Protein AF-A0A944MN00-F1 (afdb_monomer_lite)

Structure (mmCIF, N/CA/C/O backbone):
data_AF-A0A944MN00-F1
#
_entry.id   AF-A0A944MN00-F1
#
loop_
_atom_site.group_PDB
_atom_site.id
_atom_site.type_symbol
_atom_site.label_atom_id
_atom_site.label_alt_id
_atom_site.label_comp_id
_atom_site.label_asym_id
_atom_site.label_entity_id
_atom_site.label_seq_id
_atom_site.pdbx_PDB_ins_code
_atom_site.Cartn_x
_atom_site.Cartn_y
_atom_site.Cartn_z
_atom_site.occupancy
_atom_site.B_iso_or_equiv
_atom_site.auth_seq_id
_atom_site.auth_comp_id
_atom_site.auth_asym_id
_atom_site.auth_atom_id
_atom_site.pdbx_PDB_model_num
ATOM 1 N N . MET A 1 1 ? -0.615 -10.382 -32.161 1.00 54.66 1 MET A N 1
ATOM 2 C CA . MET A 1 1 ? 0.700 -11.069 -32.209 1.00 54.66 1 MET A CA 1
ATOM 3 C C . MET A 1 1 ? 0.451 -12.576 -32.161 1.00 54.66 1 MET A C 1
ATOM 5 O O . MET A 1 1 ? -0.362 -12.982 -31.344 1.00 54.66 1 MET A O 1
ATOM 9 N N . SER A 1 2 ? 1.037 -13.404 -33.036 1.00 68.06 2 SER A N 1
ATOM 10 C CA . SER A 1 2 ? 0.726 -14.847 -33.044 1.00 68.06 2 SER A CA 1
ATOM 11 C C . SER A 1 2 ? 1.383 -15.581 -31.867 1.00 68.06 2 SER A C 1
ATOM 13 O O . SER A 1 2 ? 2.500 -15.246 -31.471 1.00 68.06 2 SER A O 1
ATOM 15 N N . LYS A 1 3 ? 0.712 -16.606 -31.328 1.00 65.56 3 LYS A N 1
ATOM 16 C CA . LYS A 1 3 ? 1.185 -17.418 -30.188 1.00 65.56 3 LYS A CA 1
ATOM 17 C C . LYS A 1 3 ? 2.602 -17.978 -30.410 1.00 65.56 3 LYS A C 1
ATOM 19 O O . LYS A 1 3 ? 3.463 -17.861 -29.546 1.00 65.56 3 LYS A O 1
ATOM 24 N N . ALA A 1 4 ? 2.886 -18.425 -31.633 1.00 67.81 4 ALA A N 1
ATOM 25 C CA . ALA A 1 4 ? 4.201 -18.917 -32.045 1.00 67.81 4 ALA A CA 1
ATOM 26 C C . ALA A 1 4 ? 5.312 -17.845 -32.049 1.00 67.81 4 ALA A C 1
ATOM 28 O O . ALA A 1 4 ? 6.485 -18.173 -31.883 1.00 67.81 4 ALA A O 1
ATOM 29 N N . LYS A 1 5 ? 4.979 -16.561 -32.253 1.00 62.91 5 LYS A N 1
ATOM 30 C CA . LYS A 1 5 ? 5.954 -15.461 -32.138 1.00 62.91 5 LYS A CA 1
ATOM 31 C C . LYS A 1 5 ? 6.280 -15.161 -30.671 1.00 62.91 5 LYS A C 1
ATOM 33 O O . LYS A 1 5 ? 7.439 -14.908 -30.362 1.00 62.91 5 LYS A O 1
ATOM 38 N N . LEU A 1 6 ? 5.287 -15.243 -29.781 1.00 62.97 6 LEU A N 1
ATOM 39 C CA . LEU A 1 6 ? 5.460 -15.028 -28.341 1.00 62.97 6 LEU A CA 1
ATOM 40 C C . LEU A 1 6 ? 6.355 -16.108 -27.706 1.00 62.97 6 LEU A C 1
ATOM 42 O O . LEU A 1 6 ? 7.310 -15.778 -27.013 1.00 62.97 6 LEU A O 1
ATOM 46 N N . GLU A 1 7 ? 6.102 -17.388 -27.994 1.00 68.50 7 GLU A N 1
ATOM 47 C CA . GLU A 1 7 ? 6.906 -18.507 -27.467 1.00 68.50 7 GLU A CA 1
ATOM 48 C C . GLU A 1 7 ? 8.367 -18.448 -27.932 1.00 68.50 7 GLU A C 1
ATOM 50 O O . GLU A 1 7 ? 9.295 -18.697 -27.161 1.00 68.50 7 GLU A O 1
ATOM 55 N N . LYS A 1 8 ? 8.594 -18.053 -29.189 1.00 67.88 8 LYS A N 1
ATOM 56 C CA . LYS A 1 8 ? 9.945 -17.841 -29.717 1.00 67.88 8 LYS A CA 1
ATOM 57 C C . LYS A 1 8 ? 10.667 -16.698 -29.001 1.00 67.88 8 LYS A C 1
ATOM 59 O O . LYS A 1 8 ? 11.844 -16.850 -28.680 1.00 67.88 8 LYS A O 1
ATOM 64 N N . LEU A 1 9 ? 9.969 -15.598 -28.718 1.00 66.75 9 LEU A N 1
ATOM 65 C CA . LEU A 1 9 ? 10.517 -14.463 -27.977 1.00 66.75 9 LEU A CA 1
ATOM 66 C C . LEU A 1 9 ? 10.922 -14.874 -26.553 1.00 66.75 9 LEU A C 1
ATOM 68 O O . LEU A 1 9 ? 12.044 -14.599 -26.140 1.00 66.75 9 LEU A O 1
ATOM 72 N N . ILE A 1 10 ? 10.052 -15.602 -25.841 1.00 68.50 10 ILE A N 1
ATOM 73 C CA . ILE A 1 10 ? 10.331 -16.126 -24.492 1.00 68.50 10 ILE A CA 1
ATOM 74 C C . ILE A 1 10 ? 11.588 -17.004 -24.517 1.00 68.50 10 ILE A C 1
ATOM 76 O O . ILE A 1 10 ? 12.519 -16.771 -23.751 1.00 68.50 10 ILE A O 1
ATOM 80 N N . ASN A 1 11 ? 11.676 -17.938 -25.466 1.00 69.44 11 ASN A N 1
ATOM 81 C CA . ASN A 1 11 ? 12.834 -18.822 -25.601 1.00 69.44 11 ASN A CA 1
ATOM 82 C C . ASN A 1 11 ? 14.144 -18.078 -25.900 1.00 69.44 11 ASN A C 1
ATOM 84 O O . ASN A 1 11 ? 15.208 -18.509 -25.460 1.00 69.44 11 ASN A O 1
ATOM 88 N N . VAL A 1 12 ? 14.100 -16.975 -26.650 1.00 70.75 12 VAL A N 1
ATOM 89 C CA . VAL A 1 12 ? 15.288 -16.158 -26.950 1.00 70.75 12 VAL A CA 1
ATOM 90 C C . VAL A 1 12 ? 15.694 -15.284 -25.765 1.00 70.75 12 VAL A C 1
ATOM 92 O O . VAL A 1 12 ? 16.884 -15.151 -25.494 1.00 70.75 12 VAL A O 1
ATOM 95 N N . VAL A 1 13 ? 14.730 -14.754 -25.014 1.00 66.69 13 VAL A N 1
ATOM 96 C CA . VAL A 1 13 ? 14.966 -13.927 -23.819 1.00 66.69 13 VAL A CA 1
ATOM 97 C C . VAL A 1 13 ? 15.484 -14.765 -22.647 1.00 66.69 13 VAL A C 1
ATOM 99 O O . VAL A 1 13 ? 16.330 -14.299 -21.887 1.00 66.69 13 VAL A O 1
ATOM 102 N N . SER A 1 14 ? 15.045 -16.022 -22.530 1.00 69.00 14 SER A N 1
ATOM 103 C CA . SER A 1 14 ? 15.552 -16.977 -21.536 1.00 69.00 14 SER A CA 1
ATOM 104 C C . SER A 1 14 ? 16.947 -17.525 -21.865 1.00 69.00 14 SER A C 1
ATOM 106 O O . SER A 1 14 ? 17.618 -18.060 -20.980 1.00 69.00 14 SER A O 1
ATOM 108 N N . LYS A 1 15 ? 17.429 -17.388 -23.110 1.00 71.31 15 LYS A N 1
ATOM 109 C CA . LYS A 1 15 ? 18.808 -17.744 -23.468 1.00 71.31 15 LYS A CA 1
ATOM 110 C C . LYS A 1 15 ? 19.772 -16.678 -22.946 1.00 71.31 15 LYS A C 1
ATOM 112 O O . LYS A 1 15 ? 19.649 -15.495 -23.242 1.00 71.31 15 LYS A O 1
ATOM 117 N N . LYS A 1 16 ? 20.803 -17.117 -22.218 1.00 60.72 16 LYS A N 1
ATOM 118 C CA . LYS A 1 16 ? 21.809 -16.234 -21.597 1.00 60.72 16 LYS A CA 1
ATOM 119 C C . LYS A 1 16 ? 22.589 -15.390 -22.626 1.00 60.72 16 LYS A C 1
ATOM 121 O O . LYS A 1 16 ? 23.023 -14.297 -22.274 1.00 60.72 16 LYS A O 1
ATOM 126 N N . ASN A 1 17 ? 22.717 -15.870 -23.873 1.00 68.94 17 ASN A N 1
ATOM 127 C CA . ASN A 1 17 ? 23.299 -15.168 -25.030 1.00 68.94 17 ASN A CA 1
ATOM 128 C C . ASN A 1 17 ? 22.698 -15.684 -26.360 1.00 68.94 17 ASN A C 1
ATOM 130 O O . ASN A 1 17 ? 23.203 -16.666 -26.906 1.00 68.94 17 ASN A O 1
ATOM 134 N N . PRO A 1 18 ? 21.629 -15.075 -26.901 1.00 76.88 18 PRO A N 1
ATOM 135 C CA . PRO A 1 18 ? 21.169 -15.392 -28.253 1.00 76.88 18 PRO A CA 1
ATOM 136 C C . PRO A 1 18 ? 22.137 -14.860 -29.320 1.00 76.88 18 PRO A C 1
ATOM 138 O O . PRO A 1 18 ? 22.862 -13.889 -29.081 1.00 76.88 18 PRO A O 1
ATOM 141 N N . SER A 1 19 ? 22.160 -15.505 -30.490 1.00 78.75 19 SER A N 1
ATOM 142 C CA . SER A 1 19 ? 22.991 -15.081 -31.623 1.00 78.75 19 SER A CA 1
ATOM 143 C C . SER A 1 19 ? 22.340 -13.925 -32.390 1.00 78.75 19 SER A C 1
ATOM 145 O O . SER A 1 19 ? 21.116 -13.798 -32.407 1.00 78.75 19 SER A O 1
ATOM 147 N N . ASP A 1 20 ? 23.129 -13.107 -33.089 1.00 77.25 20 ASP A N 1
ATOM 148 C CA . ASP A 1 20 ? 22.589 -11.970 -33.853 1.00 77.25 20 ASP A CA 1
ATOM 149 C C . ASP A 1 20 ? 21.683 -12.413 -35.014 1.00 77.25 20 ASP A C 1
ATOM 151 O O . ASP A 1 20 ? 20.718 -11.729 -35.352 1.00 77.25 20 ASP A O 1
ATOM 155 N N . LYS A 1 21 ? 21.911 -13.618 -35.558 1.00 77.12 21 LYS A N 1
ATOM 156 C CA . LYS A 1 21 ? 21.010 -14.247 -36.537 1.00 77.12 21 LYS A CA 1
ATOM 157 C C . LYS A 1 21 ? 19.633 -14.560 -35.944 1.00 77.12 21 LYS A C 1
ATOM 159 O O . LYS A 1 21 ? 18.634 -14.471 -36.655 1.00 77.12 21 LYS A O 1
ATOM 164 N N . ASP A 1 22 ? 19.562 -14.927 -34.664 1.00 77.19 22 ASP A N 1
ATOM 165 C CA . ASP A 1 22 ? 18.289 -15.202 -33.986 1.00 77.19 22 ASP A CA 1
ATOM 166 C C . ASP A 1 22 ? 17.509 -13.910 -33.717 1.00 77.19 22 ASP A C 1
ATOM 168 O O . ASP A 1 22 ? 16.289 -13.890 -33.873 1.00 77.19 22 ASP A O 1
ATOM 172 N N . LEU A 1 23 ? 18.214 -12.826 -33.378 1.00 78.44 23 LEU A N 1
ATOM 173 C CA . LEU A 1 23 ? 17.626 -11.503 -33.147 1.00 78.44 23 LEU A CA 1
ATOM 174 C C . LEU A 1 23 ? 17.104 -10.876 -34.449 1.00 78.44 23 LEU A C 1
ATOM 176 O O . LEU A 1 23 ? 15.959 -10.422 -34.496 1.00 78.44 23 LEU A O 1
ATOM 180 N N . GLN A 1 24 ? 17.873 -10.966 -35.541 1.00 78.19 24 GLN A N 1
ATOM 181 C CA . GLN A 1 24 ? 17.448 -10.504 -36.869 1.00 78.19 24 GLN A CA 1
ATOM 182 C C . GLN A 1 24 ? 16.210 -11.249 -37.384 1.00 78.19 24 GLN A C 1
ATOM 184 O O . GLN A 1 24 ? 15.297 -10.623 -37.919 1.00 78.19 24 GLN A O 1
ATOM 189 N N . LYS A 1 25 ? 16.115 -12.569 -37.161 1.00 80.56 25 LYS A N 1
ATOM 190 C CA . LYS A 1 25 ? 14.910 -13.357 -37.497 1.00 80.56 25 LYS A CA 1
ATOM 191 C C . LYS A 1 25 ? 13.656 -12.894 -36.747 1.00 80.56 25 LYS A C 1
ATOM 193 O O . LYS A 1 25 ? 12.545 -13.205 -37.176 1.00 80.56 25 LYS A O 1
ATOM 198 N N . MET A 1 26 ? 13.821 -12.183 -35.634 1.00 72.69 26 MET A N 1
ATOM 199 C CA . MET A 1 26 ? 12.733 -11.597 -34.848 1.00 72.69 26 MET A CA 1
ATOM 200 C C . MET A 1 26 ? 12.507 -10.113 -35.142 1.00 72.69 26 MET A C 1
ATOM 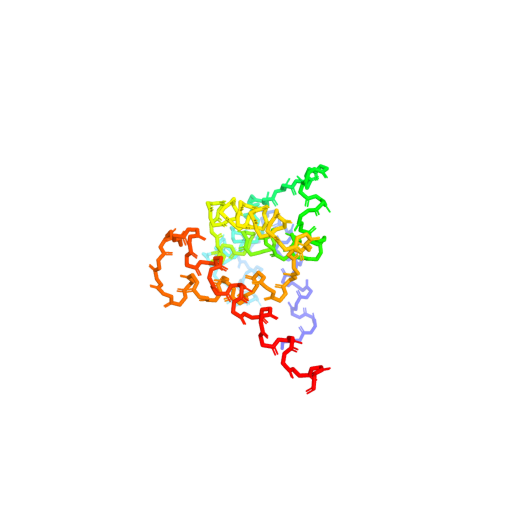202 O O . MET A 1 26 ? 11.589 -9.531 -34.572 1.00 72.69 26 MET A O 1
ATOM 206 N N . GLY A 1 27 ? 13.301 -9.515 -36.036 1.00 80.12 27 GLY A N 1
ATOM 207 C CA . GLY A 1 27 ? 13.253 -8.084 -36.327 1.00 80.12 27 GLY A CA 1
ATOM 208 C C . GLY A 1 27 ? 13.734 -7.216 -35.163 1.00 80.12 27 GLY A C 1
ATOM 209 O O . GLY A 1 27 ? 13.314 -6.070 -35.057 1.00 80.12 27 GLY A O 1
ATOM 210 N N . LEU A 1 28 ? 14.570 -7.759 -34.272 1.00 78.44 28 LEU A N 1
ATOM 211 C CA . LEU A 1 28 ? 15.107 -7.046 -33.115 1.00 78.44 28 LEU A CA 1
ATOM 212 C C . LEU A 1 28 ? 16.577 -6.708 -33.339 1.00 78.44 28 LEU A C 1
ATOM 214 O O . LEU A 1 28 ? 17.362 -7.565 -33.754 1.00 78.44 28 LEU A O 1
ATOM 218 N N . SER A 1 29 ? 16.966 -5.476 -33.015 1.00 82.62 29 SER A N 1
ATOM 219 C CA . SER A 1 29 ? 18.380 -5.130 -32.911 1.00 82.62 29 SER A CA 1
ATOM 220 C C . SER A 1 29 ? 18.973 -5.681 -31.610 1.00 82.62 29 SER A C 1
ATOM 222 O O . SER A 1 29 ? 18.262 -5.948 -30.633 1.00 82.62 29 SER A O 1
ATOM 224 N N . ARG A 1 30 ? 20.303 -5.829 -31.566 1.00 81.12 30 ARG A N 1
ATOM 225 C CA . ARG A 1 30 ? 21.005 -6.228 -30.339 1.00 81.12 30 ARG A CA 1
ATOM 226 C C . ARG A 1 30 ? 20.764 -5.238 -29.198 1.00 81.12 30 ARG A C 1
ATOM 228 O O . ARG A 1 30 ? 20.521 -5.654 -28.069 1.00 81.12 30 ARG A O 1
ATOM 235 N N . ALA A 1 31 ? 20.758 -3.944 -29.518 1.00 78.31 31 ALA A N 1
ATOM 236 C CA . ALA A 1 31 ? 20.502 -2.873 -28.564 1.00 78.31 31 ALA A CA 1
ATOM 237 C C . ALA A 1 31 ? 19.093 -2.966 -27.954 1.00 78.31 31 ALA A C 1
ATOM 239 O O . ALA A 1 31 ? 18.947 -2.847 -26.735 1.00 78.31 31 ALA A O 1
ATOM 240 N N . ASP A 1 32 ? 18.074 -3.247 -28.773 1.00 75.50 32 ASP A N 1
ATOM 241 C CA . ASP A 1 32 ? 16.690 -3.415 -28.308 1.00 75.50 32 ASP A CA 1
ATOM 242 C C . ASP A 1 32 ? 16.548 -4.644 -27.412 1.00 75.50 32 ASP A C 1
ATOM 244 O O . ASP A 1 32 ? 15.908 -4.581 -26.361 1.00 75.50 32 ASP A O 1
ATOM 248 N N . PHE A 1 33 ? 17.196 -5.751 -27.787 1.00 82.25 33 PHE A N 1
ATOM 249 C CA . PHE A 1 33 ? 17.224 -6.965 -26.978 1.00 82.25 33 PHE A CA 1
ATOM 250 C C . PHE A 1 33 ? 17.890 -6.730 -25.618 1.00 82.25 33 PHE A C 1
ATOM 252 O O . PHE A 1 33 ? 17.338 -7.118 -24.588 1.00 82.25 33 PHE A O 1
ATOM 259 N N . ASP A 1 34 ? 19.041 -6.058 -25.587 1.00 79.12 34 ASP A N 1
ATOM 260 C CA . ASP A 1 34 ? 19.763 -5.784 -24.346 1.00 79.12 34 ASP A CA 1
ATOM 261 C C . ASP A 1 34 ? 19.027 -4.770 -23.456 1.00 79.12 34 ASP A C 1
ATOM 263 O O . ASP A 1 34 ? 19.078 -4.883 -22.230 1.00 79.12 34 ASP A O 1
ATOM 267 N N . ASN A 1 35 ? 18.307 -3.798 -24.031 1.00 74.62 35 ASN A N 1
ATOM 268 C CA . ASN A 1 35 ? 17.398 -2.919 -23.281 1.00 74.62 35 ASN A CA 1
ATOM 269 C C . ASN A 1 35 ? 16.220 -3.698 -22.688 1.00 74.62 35 ASN A C 1
ATOM 271 O O . ASN A 1 35 ? 15.942 -3.597 -21.493 1.00 74.62 35 ASN A O 1
ATOM 275 N N . TYR A 1 36 ? 15.551 -4.515 -23.498 1.00 72.88 36 TYR A N 1
ATOM 276 C CA . TYR A 1 36 ? 14.423 -5.331 -23.061 1.00 72.88 36 TYR A CA 1
ATOM 277 C C . TYR A 1 36 ? 14.829 -6.319 -21.961 1.00 72.88 36 TYR A C 1
ATOM 279 O O . TYR A 1 36 ? 14.180 -6.405 -20.917 1.00 72.88 36 TYR A O 1
ATOM 287 N N . ARG A 1 37 ? 15.963 -7.004 -22.143 1.00 73.44 37 ARG A N 1
ATOM 288 C CA . ARG A 1 37 ? 16.541 -7.916 -21.156 1.00 73.44 37 ARG A CA 1
ATOM 289 C C . ARG A 1 37 ? 16.925 -7.182 -19.881 1.00 73.44 37 ARG A C 1
ATOM 291 O O . ARG A 1 37 ? 16.626 -7.691 -18.809 1.00 73.44 37 ARG A O 1
ATOM 298 N N . ARG A 1 38 ? 17.545 -6.000 -19.960 1.00 71.44 38 ARG A N 1
ATOM 299 C CA . ARG A 1 38 ? 17.822 -5.174 -18.772 1.00 71.44 38 ARG A CA 1
ATOM 300 C C . ARG A 1 38 ? 16.546 -4.797 -18.034 1.00 71.44 38 ARG A C 1
ATOM 302 O O . ARG A 1 38 ? 16.530 -4.896 -16.817 1.00 71.44 38 ARG A O 1
ATOM 309 N N . ASN A 1 39 ? 15.475 -4.447 -18.738 1.00 65.31 39 ASN A N 1
ATOM 310 C CA . ASN A 1 39 ? 14.208 -4.079 -18.109 1.00 65.31 39 ASN A CA 1
ATOM 311 C C . ASN A 1 39 ? 13.517 -5.276 -17.438 1.00 65.31 39 ASN A C 1
ATOM 313 O O . ASN A 1 39 ? 13.064 -5.149 -16.302 1.00 65.31 39 ASN A O 1
ATOM 317 N N . ILE A 1 40 ? 13.497 -6.448 -18.080 1.00 67.94 40 ILE A N 1
ATOM 318 C CA . ILE A 1 40 ? 12.892 -7.670 -17.520 1.00 67.94 40 ILE A CA 1
ATOM 319 C C . ILE A 1 40 ? 13.732 -8.282 -16.403 1.00 67.94 40 ILE A C 1
ATOM 321 O O . ILE A 1 40 ? 13.197 -8.710 -15.386 1.00 67.94 40 ILE A O 1
ATOM 325 N N . MET A 1 41 ? 15.048 -8.339 -16.597 1.00 65.06 41 MET A N 1
ATOM 326 C CA . MET A 1 41 ? 15.986 -8.917 -15.634 1.00 65.06 41 MET A CA 1
ATOM 327 C C . MET A 1 41 ? 16.394 -7.922 -14.554 1.00 65.06 41 MET A C 1
ATOM 329 O O . MET A 1 41 ? 17.086 -8.315 -13.610 1.00 65.06 41 MET A O 1
ATOM 333 N N . SER A 1 42 ? 15.991 -6.648 -14.661 1.00 58.12 42 SER A N 1
ATOM 334 C CA . SER A 1 42 ? 16.080 -5.739 -13.529 1.00 58.12 42 SER A CA 1
ATOM 335 C C . SER A 1 42 ? 15.241 -6.365 -12.425 1.00 58.12 42 SER A C 1
ATOM 337 O O . SER A 1 42 ? 14.015 -6.437 -12.496 1.00 58.12 42 SER A O 1
ATOM 339 N N . LYS A 1 43 ? 15.915 -6.889 -11.399 1.00 55.88 43 LYS A N 1
ATOM 340 C CA . LYS A 1 43 ? 15.270 -7.183 -10.128 1.00 55.88 43 LYS A CA 1
ATOM 341 C C . LYS A 1 43 ? 14.791 -5.835 -9.607 1.00 55.88 43 LYS A C 1
ATOM 343 O O . LYS A 1 43 ? 15.527 -5.173 -8.878 1.00 55.88 43 LYS A O 1
ATOM 348 N N . LYS A 1 44 ? 13.598 -5.392 -10.020 1.00 60.22 44 LYS A N 1
ATOM 349 C CA . LYS A 1 44 ? 12.909 -4.301 -9.337 1.00 60.22 44 LYS A CA 1
ATOM 350 C C . LYS A 1 44 ? 12.902 -4.711 -7.874 1.00 60.22 44 LYS A C 1
ATOM 352 O O . LYS A 1 44 ? 12.417 -5.791 -7.535 1.00 60.22 44 LYS A O 1
ATOM 357 N N . LYS A 1 45 ? 13.588 -3.930 -7.042 1.00 63.16 45 LYS A N 1
ATOM 358 C CA . LYS A 1 45 ? 13.748 -4.226 -5.624 1.00 63.16 45 LYS A CA 1
ATOM 359 C C . LYS A 1 45 ? 12.352 -4.123 -5.019 1.00 63.16 45 LYS A C 1
ATOM 361 O O . LYS A 1 45 ? 11.874 -3.024 -4.778 1.00 63.16 45 LYS A O 1
ATOM 366 N N . SER A 1 46 ? 11.684 -5.267 -4.890 1.00 71.62 46 SER A N 1
ATOM 367 C CA . SER A 1 46 ? 10.331 -5.332 -4.354 1.00 71.62 46 SER A CA 1
ATOM 368 C C . SER A 1 46 ? 10.364 -4.826 -2.916 1.00 71.62 46 SER A C 1
ATOM 370 O O . SER A 1 46 ? 11.160 -5.291 -2.096 1.00 71.62 46 SER A O 1
ATOM 372 N N . TYR A 1 47 ? 9.537 -3.834 -2.630 1.00 80.81 47 TYR A N 1
ATOM 373 C CA . TYR A 1 47 ? 9.237 -3.358 -1.297 1.00 80.81 47 TYR A CA 1
ATOM 374 C C . TYR A 1 47 ? 8.459 -4.456 -0.566 1.00 80.81 47 TYR A C 1
ATOM 376 O O . TYR A 1 47 ? 7.302 -4.736 -0.878 1.00 80.81 47 TYR A O 1
ATOM 384 N N . ASN A 1 48 ? 9.131 -5.114 0.380 1.00 83.25 48 ASN A N 1
ATOM 385 C CA . ASN A 1 48 ? 8.641 -6.300 1.086 1.00 83.25 48 ASN A CA 1
ATOM 386 C C . ASN A 1 48 ? 8.326 -5.983 2.556 1.00 83.25 48 ASN A C 1
ATOM 388 O O . ASN A 1 48 ? 8.811 -6.662 3.461 1.00 83.25 48 ASN A O 1
ATOM 392 N N . ARG A 1 49 ? 7.564 -4.915 2.814 1.00 89.50 49 ARG A N 1
ATOM 393 C CA . ARG A 1 49 ? 7.138 -4.585 4.180 1.00 89.50 49 ARG A CA 1
ATOM 394 C C . ARG A 1 49 ? 6.061 -5.563 4.647 1.00 89.50 49 ARG A C 1
ATOM 396 O O . ARG A 1 49 ? 5.108 -5.837 3.920 1.00 89.50 49 ARG A O 1
ATOM 403 N N . ILE A 1 50 ? 6.208 -6.047 5.875 1.00 89.81 50 ILE A N 1
ATOM 404 C CA . ILE A 1 50 ? 5.220 -6.877 6.565 1.00 89.81 50 ILE A CA 1
ATOM 405 C C . ILE A 1 50 ? 4.497 -6.002 7.583 1.00 89.81 50 ILE A C 1
ATOM 407 O O . ILE A 1 50 ? 5.120 -5.176 8.243 1.00 89.81 50 ILE A O 1
ATOM 411 N N . MET A 1 51 ? 3.188 -6.195 7.689 1.00 92.62 51 MET A N 1
ATOM 412 C CA . MET A 1 51 ? 2.342 -5.447 8.608 1.00 92.62 51 MET A CA 1
ATOM 413 C C . MET A 1 51 ? 2.618 -5.839 10.068 1.00 92.62 51 MET A C 1
ATOM 415 O O . MET A 1 51 ? 2.571 -7.031 10.396 1.00 92.62 51 MET A O 1
ATOM 419 N N . SER A 1 52 ? 2.849 -4.856 10.941 1.00 93.12 52 SER A N 1
ATOM 420 C CA . SER A 1 52 ? 2.968 -5.078 12.391 1.00 93.12 52 SER A CA 1
ATOM 421 C C . SER A 1 52 ? 1.613 -5.405 13.038 1.00 93.12 52 SER A C 1
ATOM 423 O O . SER A 1 52 ? 0.550 -5.209 12.442 1.00 93.12 52 SER A O 1
ATOM 425 N N . ASP A 1 53 ? 1.618 -5.901 14.276 1.00 93.19 53 ASP A N 1
ATOM 426 C CA . ASP A 1 53 ? 0.373 -6.199 14.997 1.00 93.19 53 ASP A CA 1
ATOM 427 C C . ASP A 1 53 ? -0.416 -4.935 15.369 1.00 93.19 53 ASP A C 1
ATOM 429 O O . ASP A 1 53 ? -1.647 -4.966 15.443 1.00 93.19 53 ASP A O 1
ATOM 433 N N . GLU A 1 54 ? 0.264 -3.806 15.550 1.00 92.00 54 GLU A N 1
ATOM 434 C CA . GLU A 1 54 ? -0.348 -2.487 15.704 1.00 92.00 54 GLU A CA 1
ATOM 435 C C . GLU A 1 54 ? -0.994 -2.031 14.394 1.00 92.00 54 GLU A C 1
ATOM 437 O O . GLU A 1 54 ? -2.147 -1.598 14.395 1.00 92.00 54 GLU A O 1
ATOM 442 N N . GLU A 1 55 ? -0.297 -2.191 13.266 1.00 92.62 55 GLU A N 1
ATOM 443 C CA . GLU A 1 55 ? -0.817 -1.825 11.947 1.00 92.62 55 GLU A CA 1
ATOM 444 C C . GLU A 1 55 ? -2.085 -2.636 11.610 1.00 92.62 55 GLU A C 1
ATOM 446 O O . GLU A 1 55 ? -3.093 -2.067 11.188 1.00 92.62 55 GLU A O 1
ATOM 451 N N . LYS A 1 56 ? -2.123 -3.939 11.932 1.00 93.94 56 LYS A N 1
ATOM 452 C CA . LYS A 1 56 ? -3.324 -4.792 11.764 1.00 93.94 56 LYS A CA 1
ATOM 453 C C . LYS A 1 56 ? -4.561 -4.267 12.496 1.00 93.94 56 LYS A C 1
ATOM 455 O O . LYS A 1 56 ? -5.691 -4.614 12.124 1.00 93.94 56 LYS A O 1
ATOM 460 N N . LYS A 1 57 ? -4.383 -3.473 13.557 1.00 93.19 57 LYS A N 1
ATOM 461 C CA . LYS A 1 57 ? -5.486 -2.874 14.323 1.00 93.19 57 LYS A CA 1
ATOM 462 C C . LYS A 1 57 ? -6.029 -1.604 13.675 1.00 93.19 57 LYS A C 1
ATOM 464 O O . LYS A 1 57 ? -7.188 -1.299 13.929 1.00 93.19 57 LYS A O 1
ATOM 469 N N . VAL A 1 58 ? -5.249 -0.916 12.838 1.00 94.31 58 VAL A N 1
ATOM 470 C CA . VAL A 1 58 ? -5.589 0.417 12.304 1.00 94.31 58 VAL A CA 1
ATOM 471 C C . VAL A 1 58 ? -5.837 0.444 10.797 1.00 94.31 58 VAL A C 1
ATOM 473 O O . VAL A 1 58 ? -6.543 1.328 10.323 1.00 94.31 58 VAL A O 1
ATOM 476 N N . ILE A 1 59 ? -5.313 -0.516 10.032 1.00 94.56 59 ILE A N 1
ATOM 477 C CA . ILE A 1 59 ? -5.506 -0.600 8.580 1.00 94.56 59 ILE A CA 1
ATOM 478 C C . ILE A 1 59 ? -5.993 -1.994 8.177 1.00 94.56 59 ILE A C 1
ATOM 480 O O . ILE A 1 59 ? -5.664 -3.007 8.795 1.00 94.56 59 ILE A O 1
ATOM 484 N N . THR A 1 60 ? -6.833 -2.053 7.146 1.00 95.31 60 THR A N 1
ATOM 485 C CA . THR A 1 60 ? -7.264 -3.328 6.560 1.00 95.31 60 THR A CA 1
ATOM 486 C C . THR A 1 60 ? -6.133 -3.977 5.755 1.00 95.31 60 THR A C 1
ATOM 488 O O . THR A 1 60 ? -5.310 -3.294 5.144 1.00 95.31 60 THR A O 1
ATOM 491 N N . THR A 1 61 ? -6.099 -5.312 5.711 1.00 94.25 61 THR A N 1
ATOM 492 C CA . THR A 1 61 ? -5.099 -6.065 4.930 1.00 94.25 61 THR A CA 1
ATOM 493 C C . THR A 1 61 ? -5.125 -5.689 3.449 1.00 94.25 61 THR A C 1
ATOM 495 O O . THR A 1 61 ? -4.072 -5.563 2.828 1.00 94.25 61 THR A O 1
ATOM 498 N N . GLU A 1 62 ? -6.317 -5.451 2.900 1.00 94.75 62 GLU A N 1
ATOM 499 C CA . GLU A 1 62 ? -6.500 -5.002 1.520 1.00 94.75 62 GLU A CA 1
ATOM 500 C C . GLU A 1 62 ? -5.857 -3.630 1.270 1.00 94.75 62 GLU A C 1
ATOM 502 O O . GLU A 1 62 ? -5.085 -3.476 0.325 1.00 94.75 62 GLU A O 1
ATOM 507 N N . ALA A 1 63 ? -6.121 -2.647 2.137 1.00 93.94 63 ALA A N 1
ATOM 508 C CA . ALA A 1 63 ? -5.561 -1.303 2.012 1.00 93.94 63 ALA A CA 1
ATOM 509 C C . ALA A 1 63 ? -4.028 -1.299 2.102 1.00 93.94 63 ALA A C 1
ATOM 511 O O . ALA A 1 63 ? -3.353 -0.627 1.327 1.00 93.94 63 ALA A O 1
ATOM 512 N N . PHE A 1 64 ? -3.459 -2.100 3.002 1.00 95.25 64 PHE A N 1
ATOM 513 C CA . PHE A 1 64 ? -2.008 -2.235 3.105 1.00 95.25 64 PHE A CA 1
ATOM 514 C C . PHE A 1 64 ? -1.398 -2.919 1.880 1.00 95.25 64 PHE A C 1
ATOM 516 O O . PHE A 1 64 ? -0.391 -2.453 1.350 1.00 95.25 64 PHE A O 1
ATOM 523 N N . GLY A 1 65 ? -2.014 -4.002 1.394 1.00 93.56 65 GLY A N 1
ATOM 524 C CA . GLY A 1 65 ? -1.580 -4.670 0.166 1.00 93.56 65 GLY A CA 1
ATOM 525 C C . GLY A 1 65 ? -1.627 -3.730 -1.040 1.00 93.56 65 GLY A C 1
ATOM 526 O O . GLY A 1 65 ? -0.720 -3.738 -1.875 1.00 93.56 65 GLY A O 1
ATOM 527 N N . TYR A 1 66 ? -2.641 -2.865 -1.091 1.00 93.75 66 TYR A N 1
ATOM 528 C CA . TYR A 1 66 ? -2.745 -1.806 -2.084 1.00 93.75 66 TYR A CA 1
ATOM 529 C C . TYR A 1 66 ? -1.576 -0.813 -1.995 1.00 93.75 66 TYR A C 1
ATOM 531 O O . TYR A 1 66 ? -0.891 -0.602 -2.994 1.00 93.75 66 TYR A O 1
ATOM 539 N N . LEU A 1 67 ? -1.261 -0.295 -0.804 1.00 92.69 67 LEU A N 1
ATOM 540 C CA . LEU A 1 67 ? -0.116 0.601 -0.596 1.00 92.69 67 LEU A CA 1
ATOM 541 C C . LEU A 1 67 ? 1.219 -0.033 -1.015 1.00 92.69 67 LEU A C 1
ATOM 543 O O . LEU A 1 67 ? 2.012 0.594 -1.716 1.00 92.69 67 LEU A O 1
ATOM 547 N N . VAL A 1 68 ? 1.461 -1.296 -0.648 1.00 93.19 68 VAL A N 1
ATOM 548 C CA . VAL A 1 68 ? 2.675 -2.027 -1.056 1.00 93.19 68 VAL A CA 1
ATOM 549 C C . VAL A 1 68 ? 2.754 -2.146 -2.580 1.00 93.19 68 VAL A C 1
ATOM 551 O O . VAL A 1 68 ? 3.823 -1.959 -3.165 1.00 93.19 68 VAL A O 1
ATOM 554 N N . LYS A 1 69 ? 1.625 -2.422 -3.246 1.00 90.81 69 LYS A N 1
ATOM 555 C CA . LYS A 1 69 ? 1.555 -2.481 -4.711 1.00 90.81 69 LYS A CA 1
ATOM 556 C C . LYS A 1 69 ? 1.920 -1.137 -5.346 1.00 90.81 69 LYS A C 1
ATOM 558 O O . LYS A 1 69 ? 2.681 -1.141 -6.310 1.00 90.81 69 LYS A O 1
ATOM 563 N N . LEU A 1 70 ? 1.431 -0.024 -4.797 1.00 89.56 70 LEU A N 1
ATOM 564 C CA . LEU A 1 70 ? 1.718 1.324 -5.301 1.00 89.56 70 LEU A CA 1
ATOM 565 C C . LEU A 1 70 ? 3.190 1.725 -5.138 1.00 89.56 70 LEU A C 1
ATOM 567 O O . LEU A 1 70 ? 3.760 2.354 -6.031 1.00 89.56 70 LEU A O 1
ATOM 571 N N . VAL A 1 71 ? 3.828 1.333 -4.031 1.00 90.06 71 VAL A N 1
ATOM 572 C CA . VAL A 1 71 ? 5.277 1.531 -3.854 1.00 90.06 71 VAL A CA 1
ATOM 573 C C . VAL A 1 71 ? 6.050 0.705 -4.884 1.00 90.06 71 VAL A C 1
ATOM 575 O O . VAL A 1 71 ? 6.961 1.208 -5.536 1.00 90.06 71 VAL A O 1
ATOM 578 N N . ASN A 1 72 ? 5.652 -0.552 -5.099 1.00 88.06 72 ASN A N 1
ATOM 579 C CA . ASN A 1 72 ? 6.291 -1.443 -6.071 1.00 88.06 72 ASN A CA 1
ATOM 580 C C . ASN A 1 72 ? 6.122 -1.001 -7.533 1.00 88.06 72 ASN A C 1
ATOM 582 O O . ASN A 1 72 ? 6.966 -1.324 -8.376 1.00 88.06 72 ASN A O 1
ATOM 586 N N . SER A 1 73 ? 5.053 -0.268 -7.854 1.00 86.44 73 SER A N 1
ATOM 587 C CA . SER A 1 73 ? 4.855 0.345 -9.171 1.00 86.44 73 SER A CA 1
ATOM 588 C C . SER A 1 73 ? 5.538 1.706 -9.326 1.00 86.44 73 SER A C 1
ATOM 590 O O . SER A 1 73 ? 5.457 2.273 -10.413 1.00 86.44 73 SER A O 1
ATOM 592 N N . ASN A 1 74 ? 6.234 2.209 -8.295 1.00 83.88 74 ASN A N 1
ATOM 593 C CA . ASN A 1 74 ? 6.759 3.578 -8.212 1.00 83.88 74 ASN A CA 1
ATOM 594 C C . ASN A 1 74 ? 5.677 4.661 -8.385 1.00 83.88 74 ASN A C 1
ATOM 596 O O . ASN A 1 74 ? 5.989 5.779 -8.783 1.00 83.88 74 ASN A O 1
ATOM 600 N N . THR A 1 75 ? 4.411 4.338 -8.107 1.00 85.00 75 THR A N 1
ATOM 601 C CA . THR A 1 75 ? 3.319 5.324 -8.128 1.00 85.00 75 THR A CA 1
ATOM 602 C C . THR A 1 75 ? 3.419 6.249 -6.922 1.00 85.00 75 THR A C 1
ATOM 604 O O . THR A 1 75 ? 3.175 7.443 -7.036 1.00 85.00 75 THR A O 1
ATOM 607 N N . ILE A 1 76 ? 3.825 5.697 -5.777 1.00 85.94 76 ILE A N 1
ATOM 608 C CA . ILE A 1 76 ? 4.113 6.452 -4.559 1.00 85.94 76 ILE A CA 1
ATO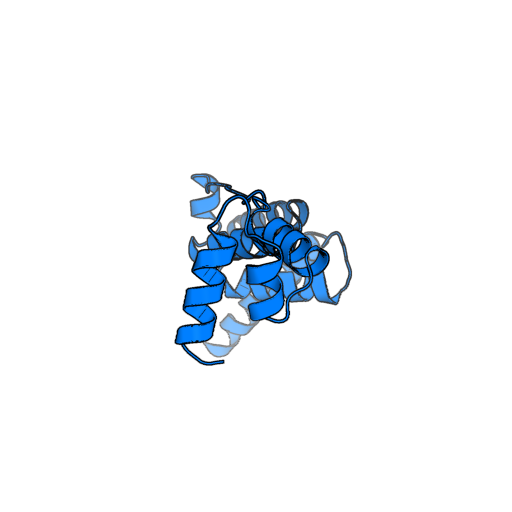M 609 C C . ILE A 1 76 ? 5.496 6.070 -4.031 1.00 85.94 76 ILE A C 1
ATOM 611 O O . ILE A 1 76 ? 6.016 4.988 -4.311 1.00 85.94 76 ILE A O 1
ATOM 615 N N . THR A 1 77 ? 6.096 6.950 -3.236 1.00 86.88 77 THR A N 1
ATOM 616 C CA . THR A 1 77 ? 7.379 6.670 -2.571 1.00 86.88 77 THR A CA 1
ATOM 617 C C . THR A 1 77 ? 7.169 5.938 -1.242 1.00 86.88 77 THR A C 1
ATOM 619 O O . THR A 1 77 ? 6.072 5.928 -0.681 1.00 86.88 77 THR A O 1
ATOM 622 N N . SER A 1 78 ? 8.236 5.369 -0.676 1.00 88.19 78 SER A N 1
ATOM 623 C CA . SER A 1 78 ? 8.193 4.815 0.685 1.00 88.19 78 SER A CA 1
ATOM 624 C C . SER A 1 78 ? 7.818 5.864 1.739 1.00 88.19 78 SER A C 1
ATOM 626 O O . SER A 1 78 ? 7.208 5.520 2.743 1.00 88.19 78 SER A O 1
ATOM 628 N N . HIS A 1 79 ? 8.119 7.146 1.509 1.00 86.75 79 HIS A N 1
ATOM 629 C CA . HIS A 1 79 ? 7.706 8.222 2.412 1.00 86.75 79 HIS A CA 1
ATOM 630 C C . HIS A 1 79 ? 6.182 8.395 2.438 1.00 86.75 79 HIS A C 1
ATOM 632 O O . HIS A 1 79 ? 5.589 8.465 3.512 1.00 86.75 79 HIS A O 1
ATOM 638 N N . HIS A 1 80 ? 5.542 8.388 1.265 1.00 86.31 80 HIS A N 1
ATOM 639 C CA . HIS A 1 80 ? 4.082 8.414 1.158 1.00 86.31 80 HIS A CA 1
ATOM 640 C C . HIS A 1 80 ? 3.447 7.214 1.868 1.00 86.31 80 HIS A C 1
ATOM 642 O O . HIS A 1 80 ? 2.454 7.376 2.574 1.00 86.31 80 HIS A O 1
ATOM 648 N N . PHE A 1 81 ? 4.056 6.031 1.740 1.00 91.31 81 PHE A N 1
ATOM 649 C CA . PHE A 1 81 ? 3.620 4.831 2.451 1.00 91.31 81 PHE A CA 1
ATOM 650 C C . PHE A 1 81 ? 3.601 5.042 3.974 1.00 91.31 81 PHE A C 1
ATOM 652 O O . PHE A 1 81 ? 2.557 4.851 4.595 1.00 91.31 81 PHE A O 1
ATOM 659 N N . GLU A 1 82 ? 4.715 5.475 4.584 1.00 89.81 82 GLU A N 1
ATOM 660 C CA . GLU A 1 82 ? 4.764 5.701 6.042 1.00 89.81 82 GLU A CA 1
ATOM 661 C C . GLU A 1 82 ? 3.767 6.773 6.489 1.00 89.81 82 GLU A C 1
ATOM 663 O O . GLU A 1 82 ? 3.115 6.632 7.524 1.00 89.81 82 GLU A O 1
ATOM 668 N N . ASN A 1 83 ? 3.612 7.838 5.698 1.00 87.31 83 ASN A N 1
ATOM 669 C CA . ASN A 1 83 ? 2.646 8.889 5.999 1.00 87.31 83 ASN A CA 1
ATOM 670 C C . ASN A 1 83 ? 1.213 8.341 6.008 1.00 87.31 83 ASN A C 1
ATOM 672 O O . ASN A 1 83 ? 0.455 8.656 6.923 1.00 87.31 83 ASN A O 1
ATOM 676 N N . MET A 1 84 ? 0.854 7.463 5.065 1.00 88.88 84 MET A N 1
ATOM 677 C CA . MET A 1 84 ? -0.465 6.820 5.049 1.00 88.88 84 MET A CA 1
ATOM 678 C C . MET A 1 84 ? -0.691 5.902 6.254 1.00 88.88 84 MET A C 1
ATOM 680 O O . MET A 1 84 ? -1.792 5.885 6.809 1.00 88.88 84 MET A O 1
ATOM 684 N N . ILE A 1 85 ? 0.336 5.180 6.714 1.00 91.88 85 ILE A N 1
ATOM 685 C CA . ILE A 1 85 ? 0.247 4.385 7.950 1.00 91.88 85 ILE A CA 1
ATOM 686 C C . ILE A 1 85 ? 0.028 5.290 9.170 1.00 91.88 85 ILE A C 1
ATOM 688 O O . ILE A 1 85 ? -0.833 5.010 10.013 1.00 91.88 85 ILE A O 1
ATOM 692 N N . ASN A 1 86 ? 0.752 6.406 9.249 1.00 89.19 86 ASN A N 1
ATOM 693 C CA . ASN A 1 86 ? 0.603 7.375 10.332 1.00 89.19 86 ASN A CA 1
ATOM 694 C C . ASN A 1 86 ? -0.798 8.000 10.349 1.00 89.19 86 ASN A C 1
ATOM 696 O O . ASN A 1 86 ? -1.434 8.047 11.403 1.00 89.19 86 ASN A O 1
ATOM 700 N N . ILE A 1 87 ? -1.311 8.413 9.188 1.00 86.50 87 ILE A N 1
ATOM 701 C CA . ILE A 1 87 ? -2.674 8.941 9.042 1.00 86.50 87 ILE A CA 1
ATOM 702 C C . ILE A 1 87 ? -3.705 7.884 9.443 1.00 86.50 87 ILE A C 1
ATOM 704 O O . ILE A 1 87 ? -4.573 8.170 10.262 1.00 86.50 87 ILE A O 1
ATOM 708 N N . SER A 1 88 ? -3.562 6.642 8.973 1.00 89.81 88 SER A N 1
ATOM 709 C CA . SER A 1 88 ? -4.454 5.530 9.347 1.00 89.81 88 SER A CA 1
ATOM 710 C C . SER A 1 88 ? -4.479 5.292 10.858 1.00 89.81 88 SER A C 1
ATOM 712 O O . SER A 1 88 ? -5.529 5.025 11.442 1.00 89.81 88 SER A O 1
ATOM 714 N N . THR A 1 89 ? -3.323 5.426 11.510 1.00 89.62 89 THR A N 1
ATOM 715 C CA . THR A 1 89 ? -3.197 5.293 12.964 1.00 89.62 89 THR A CA 1
ATOM 716 C C . THR A 1 89 ? -3.946 6.404 13.694 1.00 89.62 89 THR A C 1
ATOM 718 O O . THR A 1 89 ? -4.667 6.129 14.654 1.00 89.62 89 THR A O 1
ATOM 721 N N . GLN A 1 90 ? -3.796 7.655 13.250 1.00 84.06 90 GLN A N 1
ATOM 722 C CA . GLN A 1 90 ? -4.505 8.794 13.840 1.00 84.06 90 GLN A CA 1
ATOM 723 C C . GLN A 1 90 ? -6.012 8.695 13.600 1.00 84.06 90 GLN A C 1
ATOM 725 O O . GLN A 1 90 ? -6.787 8.843 14.543 1.00 84.06 90 GLN A O 1
ATOM 730 N N . PHE A 1 91 ? -6.426 8.346 12.382 1.00 84.12 91 PHE A N 1
ATOM 731 C CA . PHE A 1 91 ? -7.821 8.088 12.036 1.00 84.12 91 PHE A CA 1
ATOM 732 C C . PHE A 1 91 ? -8.438 7.056 12.976 1.00 84.12 91 PHE A C 1
ATOM 734 O O . PHE A 1 91 ? -9.416 7.353 13.658 1.00 84.12 91 PHE A O 1
ATOM 741 N N . CYS A 1 92 ? -7.803 5.891 13.124 1.00 86.44 92 CYS A N 1
ATOM 742 C CA . CYS A 1 92 ? -8.299 4.842 14.009 1.00 86.44 92 CYS A CA 1
ATOM 743 C C . CYS A 1 92 ? -8.356 5.277 15.483 1.00 86.44 92 CYS A C 1
ATOM 745 O O . CYS A 1 92 ? -9.221 4.809 16.224 1.00 86.44 92 CYS A O 1
ATOM 747 N N . LYS A 1 93 ? -7.465 6.161 15.947 1.00 86.00 93 LYS A N 1
ATOM 748 C CA . LYS A 1 93 ? -7.540 6.696 17.318 1.00 86.00 93 LYS A CA 1
ATOM 749 C C . LYS A 1 93 ? -8.780 7.565 17.531 1.00 86.00 93 LYS A C 1
ATOM 751 O O . LYS A 1 93 ? -9.367 7.482 18.607 1.00 86.00 93 LYS A O 1
ATOM 756 N N . ILE A 1 94 ? -9.169 8.350 16.527 1.00 81.50 94 ILE A N 1
ATOM 757 C CA . ILE A 1 94 ? -10.320 9.259 16.594 1.00 81.50 94 ILE A CA 1
ATOM 758 C C . ILE A 1 94 ? -11.632 8.500 16.383 1.00 81.50 94 ILE A C 1
ATOM 760 O O . ILE A 1 94 ? -12.536 8.595 17.206 1.00 81.50 94 ILE A O 1
ATOM 764 N N . THR A 1 95 ? -11.725 7.705 15.318 1.00 81.88 95 THR A N 1
ATOM 765 C CA . THR A 1 95 ? -12.986 7.080 14.881 1.00 81.88 95 THR A CA 1
ATOM 766 C C . THR A 1 95 ? -13.179 5.665 15.415 1.00 81.88 95 THR A C 1
ATOM 768 O O . THR A 1 95 ? -14.264 5.099 15.300 1.00 81.88 95 THR A O 1
ATOM 771 N N . ARG A 1 96 ? -12.127 5.058 15.991 1.00 85.75 96 ARG A N 1
ATOM 772 C CA . ARG A 1 96 ? -12.077 3.635 16.391 1.00 85.75 96 ARG A CA 1
ATOM 773 C C . ARG A 1 96 ? -12.302 2.661 15.229 1.00 85.75 96 ARG A C 1
ATOM 775 O O . ARG A 1 96 ? -12.565 1.482 15.461 1.00 85.75 96 ARG A O 1
ATOM 782 N N . ARG A 1 97 ? -12.158 3.127 13.984 1.00 85.50 97 ARG A N 1
ATOM 783 C CA . ARG A 1 97 ? -12.335 2.338 12.760 1.00 85.50 97 ARG A CA 1
ATOM 784 C C . ARG A 1 97 ? -11.019 2.151 12.018 1.00 85.50 97 ARG A C 1
ATOM 786 O O . ARG A 1 97 ? -10.129 2.994 12.066 1.00 85.50 97 ARG A O 1
ATOM 793 N N . LYS A 1 98 ? -10.916 1.037 11.293 1.00 91.69 98 LYS A N 1
ATOM 794 C CA . LYS A 1 98 ? -9.764 0.757 10.429 1.00 91.69 98 LYS A CA 1
ATOM 795 C C . LYS A 1 98 ? -9.862 1.539 9.125 1.00 91.69 98 LYS A C 1
ATOM 797 O O . LYS A 1 98 ? -10.942 1.625 8.544 1.00 91.69 98 LYS A O 1
ATOM 802 N N . ALA A 1 99 ? -8.725 2.001 8.615 1.00 88.94 99 ALA A N 1
ATOM 803 C CA . ALA A 1 99 ? -8.636 2.566 7.276 1.00 88.94 99 ALA A CA 1
ATOM 804 C C . ALA A 1 99 ? -8.882 1.479 6.211 1.00 88.94 99 ALA A C 1
ATOM 806 O O . ALA A 1 99 ? -8.208 0.437 6.159 1.00 88.94 99 ALA A O 1
ATOM 807 N N . SER A 1 100 ? -9.889 1.716 5.372 1.00 92.31 100 SER A N 1
ATOM 808 C CA . SER A 1 100 ? -10.247 0.855 4.240 1.00 92.31 100 SER A CA 1
ATOM 809 C C . SER A 1 100 ? -9.441 1.212 2.990 1.00 92.31 100 SER A C 1
ATOM 811 O O . SER A 1 100 ? -8.871 2.299 2.910 1.00 92.31 100 SER A O 1
ATOM 813 N N . LYS A 1 101 ? -9.422 0.326 1.982 1.00 92.62 101 LYS A N 1
ATOM 814 C CA . LYS A 1 101 ? -8.749 0.622 0.707 1.00 92.62 101 LYS A CA 1
ATOM 815 C C . LYS A 1 101 ? -9.309 1.898 0.080 1.00 92.62 101 LYS A C 1
ATOM 817 O O . LYS A 1 101 ? -8.524 2.725 -0.356 1.00 92.62 101 LYS A O 1
ATOM 822 N N . LYS A 1 102 ? -10.639 2.055 0.066 1.00 88.94 102 LYS A N 1
ATOM 823 C CA . LYS A 1 102 ? -11.312 3.225 -0.515 1.00 88.94 102 LYS A CA 1
ATOM 824 C C . LYS A 1 102 ? -10.848 4.528 0.141 1.00 88.94 102 LYS A C 1
ATOM 826 O O . LYS A 1 102 ? -10.455 5.444 -0.555 1.00 88.94 102 LYS A O 1
ATOM 831 N N . MET A 1 103 ? -10.810 4.564 1.474 1.00 86.69 103 MET A N 1
ATOM 832 C CA . MET A 1 103 ? -10.326 5.732 2.221 1.00 86.69 103 MET A CA 1
ATOM 833 C C . MET A 1 103 ? -8.871 6.079 1.880 1.00 86.69 103 MET A C 1
ATOM 835 O O . MET A 1 103 ? -8.533 7.246 1.739 1.00 86.69 103 MET A O 1
ATOM 839 N N . ILE A 1 104 ? -8.008 5.068 1.741 1.00 89.00 104 ILE A N 1
ATOM 840 C CA . ILE A 1 104 ? -6.613 5.274 1.337 1.00 89.00 104 ILE A CA 1
ATOM 841 C C . ILE A 1 104 ? -6.510 5.777 -0.106 1.00 89.00 104 ILE A C 1
ATOM 843 O O . ILE A 1 104 ? -5.693 6.653 -0.366 1.00 89.00 104 ILE A O 1
ATOM 847 N N . ASP A 1 105 ? -7.321 5.237 -1.018 1.00 87.44 105 ASP A N 1
ATOM 848 C CA . ASP A 1 105 ? -7.420 5.696 -2.411 1.00 87.44 105 ASP A CA 1
ATOM 849 C C . ASP A 1 105 ? -7.775 7.182 -2.461 1.00 87.44 105 ASP A C 1
ATOM 851 O O . ASP A 1 105 ? -7.026 7.972 -3.021 1.00 87.44 105 ASP A O 1
ATOM 855 N N . ASP A 1 106 ? -8.856 7.568 -1.780 1.00 83.00 106 ASP A N 1
ATOM 856 C CA . ASP A 1 106 ? -9.375 8.932 -1.828 1.00 83.00 106 ASP A CA 1
ATOM 857 C C . ASP A 1 106 ? -8.356 9.948 -1.265 1.00 83.00 106 ASP A C 1
ATOM 859 O O . ASP A 1 106 ? -8.192 11.043 -1.807 1.00 83.00 106 ASP A O 1
ATOM 863 N N . ILE A 1 107 ? -7.617 9.583 -0.205 1.00 81.69 107 ILE A N 1
ATOM 864 C CA . ILE A 1 107 ? -6.528 10.425 0.318 1.00 81.69 107 ILE A CA 1
ATOM 865 C C . ILE A 1 107 ? -5.367 10.487 -0.670 1.00 81.69 107 ILE A C 1
ATOM 867 O O . ILE A 1 107 ? -4.822 11.562 -0.897 1.00 81.69 107 ILE A O 1
ATOM 871 N N . LEU A 1 108 ? -4.936 9.352 -1.221 1.00 78.69 108 LEU A N 1
ATOM 872 C CA . LEU A 1 108 ? -3.800 9.326 -2.138 1.00 78.69 108 LEU A CA 1
ATOM 873 C C . LEU A 1 108 ? -4.087 10.105 -3.412 1.00 78.69 108 LEU A C 1
ATOM 875 O O . LEU A 1 108 ? -3.202 10.824 -3.866 1.00 78.69 108 LEU A O 1
ATOM 879 N N . ASP A 1 109 ? -5.304 10.025 -3.937 1.00 79.25 109 ASP A N 1
ATOM 880 C CA . ASP A 1 109 ? -5.742 10.863 -5.044 1.00 79.25 109 ASP A CA 1
ATOM 881 C C . ASP A 1 109 ? -5.598 12.338 -4.660 1.00 79.25 109 ASP A C 1
ATOM 883 O O . ASP A 1 109 ? -4.940 13.094 -5.370 1.00 79.25 109 ASP A O 1
ATOM 887 N N . PHE A 1 110 ? -6.083 12.749 -3.486 1.00 72.06 110 PHE A N 1
ATOM 888 C CA . PHE A 1 110 ? -5.899 14.122 -3.011 1.00 72.06 110 PHE A CA 1
ATOM 889 C C . PHE A 1 110 ? -4.414 14.531 -2.898 1.00 72.06 110 PHE A C 1
ATOM 891 O O . PHE A 1 110 ? -4.037 15.617 -3.341 1.00 72.06 110 PHE A O 1
ATOM 898 N N . VAL A 1 111 ? -3.544 13.664 -2.368 1.00 69.19 111 VAL A N 1
ATOM 899 C CA . VAL A 1 111 ? -2.090 13.907 -2.241 1.00 69.19 111 VAL A CA 1
ATOM 900 C C . VAL A 1 111 ? -1.427 14.053 -3.614 1.00 69.19 111 VAL A C 1
ATOM 902 O O . VAL A 1 111 ? -0.676 14.997 -3.852 1.00 69.19 111 VAL A O 1
ATOM 905 N N . VAL A 1 112 ? -1.709 13.123 -4.528 1.00 66.19 112 VAL A N 1
ATOM 906 C CA . VAL A 1 112 ? -1.093 13.067 -5.857 1.00 66.19 112 VAL A CA 1
ATOM 907 C C . VAL A 1 112 ? -1.590 14.221 -6.730 1.00 66.19 112 VAL A C 1
ATOM 909 O O . VAL A 1 112 ? -0.778 14.886 -7.372 1.00 66.19 112 VAL A O 1
ATOM 912 N N . PHE A 1 113 ? -2.896 14.508 -6.728 1.00 62.50 113 PHE A N 1
ATOM 913 C CA . PHE A 1 113 ? -3.480 15.591 -7.528 1.00 62.50 113 PHE A CA 1
ATOM 914 C C . PHE A 1 113 ? -3.128 16.986 -7.008 1.00 62.50 113 PHE A C 1
ATOM 916 O O . PHE A 1 113 ? -3.034 17.919 -7.804 1.00 62.50 113 PHE A O 1
ATOM 923 N N . SER A 1 114 ? -2.895 17.148 -5.704 1.00 63.44 114 SER A N 1
ATOM 924 C CA . SER A 1 114 ? -2.453 18.431 -5.142 1.00 63.44 114 SER A CA 1
ATOM 925 C C . SER A 1 114 ? -0.970 18.732 -5.392 1.00 63.44 114 SER A C 1
ATOM 927 O O . SER A 1 114 ? -0.523 19.844 -5.111 1.00 63.44 114 SER A O 1
ATOM 929 N N . GLY A 1 115 ? -0.198 17.771 -5.919 1.00 59.78 115 GLY A N 1
ATOM 930 C CA . GLY A 1 115 ? 1.244 17.919 -6.138 1.00 59.78 115 GLY A CA 1
ATOM 931 C C . GLY A 1 115 ? 2.034 18.141 -4.843 1.00 59.78 115 GLY A C 1
ATOM 932 O O . GLY A 1 115 ? 3.180 18.590 -4.889 1.00 59.78 115 GLY A O 1
ATOM 933 N N . MET A 1 116 ? 1.427 17.866 -3.684 1.00 60.19 116 MET A N 1
ATOM 934 C CA . MET A 1 116 ? 2.069 18.036 -2.390 1.00 60.19 116 MET A CA 1
ATOM 935 C C . MET A 1 116 ? 2.877 16.782 -2.049 1.00 60.19 116 MET A C 1
ATOM 937 O O . MET A 1 116 ? 2.315 15.738 -1.734 1.00 60.19 116 MET A O 1
ATOM 941 N N . ASP A 1 117 ? 4.206 16.907 -2.004 1.00 57.41 117 ASP A N 1
ATOM 942 C CA . ASP A 1 117 ? 5.110 15.842 -1.520 1.00 57.41 117 ASP A CA 1
ATOM 943 C C . ASP A 1 117 ? 4.839 15.437 -0.056 1.00 57.41 117 ASP A C 1
ATOM 945 O O . ASP A 1 117 ? 5.289 14.391 0.424 1.00 57.41 117 ASP A O 1
ATOM 949 N N . LYS A 1 118 ? 4.134 16.294 0.690 1.00 57.16 118 LYS A N 1
ATOM 950 C CA . LYS A 1 118 ? 3.727 16.063 2.073 1.00 57.16 118 LYS A CA 1
ATOM 951 C C . LYS A 1 118 ? 2.314 16.569 2.269 1.00 57.16 118 LYS A C 1
ATOM 953 O O . LYS A 1 118 ? 2.083 17.772 2.219 1.00 57.16 118 LYS A O 1
ATOM 958 N N . LEU A 1 119 ? 1.403 15.658 2.580 1.00 63.06 119 LEU A N 1
ATOM 959 C CA . LEU A 1 119 ? 0.108 16.056 3.095 1.00 63.06 119 LEU A CA 1
ATOM 960 C C . LEU A 1 119 ? 0.252 16.463 4.564 1.00 63.06 119 LEU A C 1
ATOM 962 O O . LEU A 1 119 ? 0.753 15.661 5.365 1.00 63.06 119 LEU A O 1
ATOM 966 N N . PRO A 1 120 ? -0.190 17.662 4.963 1.00 65.69 120 PRO A N 1
ATOM 967 C CA . PRO A 1 120 ? -0.362 17.963 6.370 1.00 65.69 120 PRO A CA 1
ATOM 968 C C . PRO A 1 120 ? -1.355 16.956 6.958 1.00 65.69 120 PRO A C 1
ATOM 970 O O . PRO A 1 120 ? -2.476 16.820 6.474 1.00 65.69 120 PRO A O 1
ATOM 973 N N . ASN A 1 121 ? -0.960 16.245 8.019 1.00 64.75 121 ASN A N 1
ATOM 974 C CA . ASN A 1 121 ? -1.822 15.249 8.675 1.00 64.75 121 ASN A CA 1
ATOM 975 C C . ASN A 1 121 ? -3.199 15.820 9.054 1.00 64.75 121 ASN A C 1
ATOM 977 O O . ASN A 1 121 ? -4.165 15.073 9.128 1.00 64.75 121 ASN A O 1
ATOM 981 N N . LYS A 1 122 ? -3.289 17.133 9.293 1.00 67.69 122 LYS A N 1
ATOM 982 C C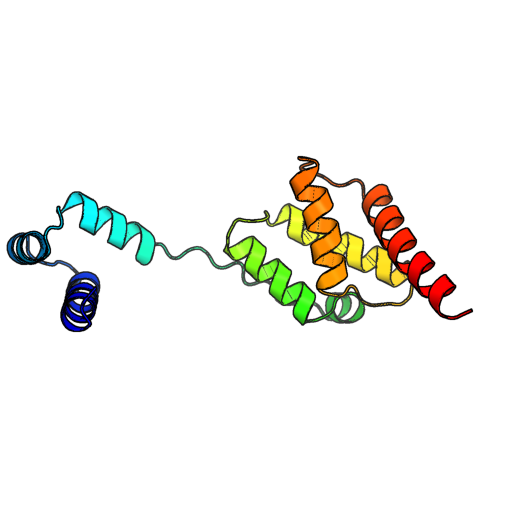A . LYS A 1 122 ? -4.542 17.833 9.578 1.00 67.69 122 LYS A CA 1
ATOM 983 C C . LYS A 1 122 ? -5.534 17.733 8.411 1.00 67.69 122 LYS A C 1
ATOM 985 O O . LYS A 1 122 ? -6.671 17.342 8.639 1.00 67.69 122 LYS A O 1
ATOM 990 N N . ASP A 1 123 ? -5.082 17.996 7.189 1.00 68.19 123 ASP A N 1
ATOM 991 C CA . ASP A 1 123 ? -5.946 18.084 6.007 1.00 68.19 123 ASP A CA 1
ATOM 992 C C . ASP A 1 123 ? -6.449 16.694 5.585 1.00 68.19 123 ASP A C 1
ATOM 994 O O . ASP A 1 123 ? -7.626 16.523 5.275 1.00 68.19 123 ASP A O 1
ATOM 998 N N . ALA A 1 124 ? -5.595 15.662 5.684 1.00 70.38 124 ALA A N 1
ATOM 999 C CA . ALA A 1 124 ? -6.016 14.263 5.505 1.00 70.38 124 ALA A CA 1
ATOM 1000 C C . ALA A 1 124 ? -7.114 13.864 6.493 1.00 70.38 124 ALA A C 1
ATOM 1002 O O . ALA A 1 124 ? -8.069 13.175 6.139 1.00 70.38 124 ALA A O 1
ATOM 1003 N N . MET A 1 125 ? -6.942 14.254 7.755 1.00 69.62 125 MET A N 1
ATOM 1004 C CA . MET A 1 125 ? -7.866 13.891 8.822 1.00 69.62 125 MET A CA 1
ATOM 1005 C C . MET A 1 125 ? -9.189 14.639 8.694 1.00 69.62 125 MET A C 1
ATOM 1007 O O . MET A 1 125 ? -10.236 14.044 8.940 1.00 69.62 125 MET A O 1
ATOM 1011 N N . GLU A 1 126 ? -9.158 15.906 8.285 1.00 73.00 126 GLU A N 1
ATOM 1012 C CA . GLU A 1 126 ? -10.354 16.694 7.990 1.00 73.00 126 GLU A CA 1
ATOM 1013 C C . GLU A 1 126 ? -11.137 16.081 6.823 1.00 73.00 126 GLU A C 1
ATOM 1015 O O . GLU A 1 126 ? -12.328 15.807 6.965 1.00 73.00 126 GLU A O 1
ATOM 1020 N N . PHE A 1 127 ? -10.452 15.726 5.731 1.00 72.25 127 PHE A N 1
ATOM 1021 C CA . PHE A 1 127 ? -11.060 15.051 4.585 1.00 72.25 127 PHE A CA 1
ATOM 1022 C C . PHE A 1 127 ? -11.692 13.698 4.960 1.00 72.25 127 PHE A C 1
ATOM 1024 O O . PHE A 1 127 ? -12.846 13.427 4.624 1.00 72.25 127 PHE A O 1
ATOM 1031 N N . LEU A 1 128 ? -10.974 12.863 5.720 1.00 69.25 128 LEU A N 1
ATOM 1032 C CA . LEU A 1 128 ? -11.502 11.586 6.211 1.00 69.25 128 LEU A CA 1
ATOM 1033 C C . LEU A 1 128 ? -12.706 11.762 7.142 1.00 69.25 128 LEU A C 1
ATOM 1035 O O . LEU A 1 128 ? -13.647 10.970 7.087 1.00 69.25 128 LEU A O 1
ATOM 1039 N N . SER A 1 129 ? -12.682 12.789 7.991 1.00 68.31 129 SER A N 1
ATOM 1040 C CA . SER A 1 129 ? -13.782 13.080 8.915 1.00 68.31 129 SER A CA 1
ATOM 1041 C C . SER A 1 129 ? -15.026 13.548 8.158 1.00 68.31 129 SER A C 1
ATOM 1043 O O . SER A 1 129 ? -16.123 13.085 8.461 1.00 68.31 129 SER A O 1
ATOM 1045 N N . MET A 1 130 ? -14.855 14.381 7.123 1.00 71.25 130 MET A N 1
ATOM 1046 C CA . MET A 1 130 ? -15.944 14.821 6.243 1.00 71.25 130 MET A CA 1
ATOM 1047 C C . MET A 1 130 ? -16.621 13.649 5.519 1.00 71.25 130 MET A C 1
ATOM 1049 O O . MET A 1 130 ? -17.848 13.594 5.435 1.00 71.25 13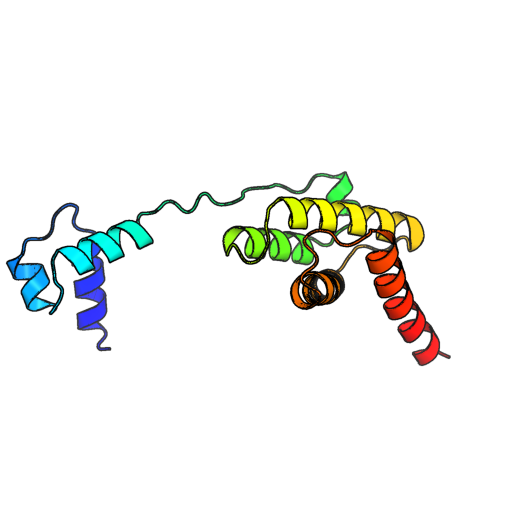0 MET A O 1
ATOM 1053 N N . GLN A 1 131 ? -15.845 12.677 5.029 1.00 66.69 131 GLN A N 1
ATOM 1054 C CA . GLN A 1 131 ? -16.410 11.484 4.393 1.00 66.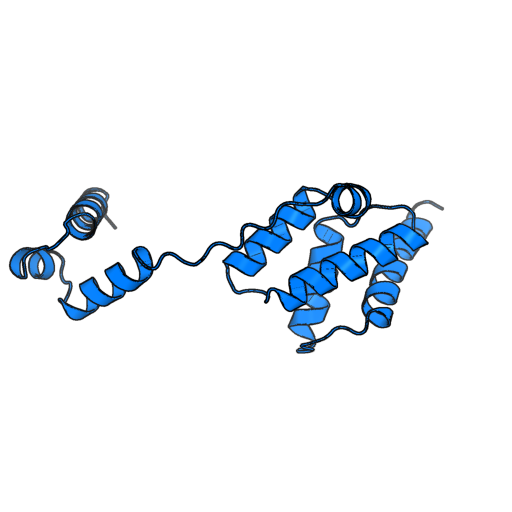69 131 GLN A CA 1
ATOM 1055 C C . GLN A 1 131 ? -17.230 10.613 5.358 1.00 66.69 131 GLN A C 1
ATOM 1057 O O . GLN A 1 131 ? -18.189 9.962 4.936 1.00 66.69 131 GLN A O 1
ATOM 1062 N N . GLU A 1 132 ? -16.862 10.566 6.642 1.00 62.62 132 GLU A N 1
ATOM 1063 C CA . GLU A 1 132 ? -17.646 9.838 7.642 1.00 62.62 132 GLU A CA 1
ATOM 1064 C C . GLU A 1 132 ? -18.920 10.584 8.053 1.00 62.62 132 GLU A C 1
ATOM 1066 O O . GLU A 1 132 ? -19.947 9.929 8.236 1.00 62.62 132 GLU A O 1
ATOM 1071 N N . SER A 1 133 ? -18.898 11.918 8.148 1.00 58.38 133 SER A N 1
ATOM 1072 C CA . SER A 1 133 ? -20.094 12.700 8.496 1.00 58.38 133 SER A CA 1
ATOM 1073 C C . SER A 1 133 ? -21.204 12.588 7.447 1.00 58.38 133 SER A C 1
ATOM 1075 O O . SER A 1 133 ? -22.366 12.463 7.819 1.00 58.38 133 SER A O 1
ATOM 1077 N N . VAL A 1 134 ? -20.865 12.504 6.155 1.00 52.88 134 VAL A N 1
ATOM 1078 C CA . VAL A 1 134 ? -21.859 12.323 5.074 1.00 52.88 134 VAL A CA 1
ATOM 1079 C C . VAL A 1 134 ? -22.607 10.985 5.199 1.00 52.88 134 VAL A C 1
ATOM 1081 O O . VAL A 1 134 ? -23.791 10.903 4.895 1.00 52.88 134 VAL A O 1
ATOM 1084 N N . LYS A 1 135 ? -21.966 9.934 5.730 1.00 48.94 135 LYS A N 1
ATOM 1085 C CA . LYS A 1 135 ? -22.631 8.637 5.959 1.00 48.94 135 LYS A CA 1
ATOM 1086 C C . LYS A 1 135 ? -23.572 8.619 7.164 1.00 48.94 135 LYS A C 1
ATOM 1088 O O . LYS A 1 135 ? -24.350 7.678 7.289 1.00 48.94 135 LYS A O 1
ATOM 1093 N N . PHE A 1 136 ? -23.480 9.594 8.067 1.00 43.81 136 PHE A N 1
ATOM 1094 C CA . PHE A 1 136 ? -24.391 9.703 9.209 1.00 43.81 136 PHE A CA 1
ATOM 1095 C C . PHE A 1 136 ? -25.710 10.397 8.843 1.00 43.81 136 PHE A C 1
ATOM 1097 O O . PHE A 1 136 ? -26.716 10.134 9.495 1.00 43.81 136 PHE A O 1
ATOM 1104 N N . GLU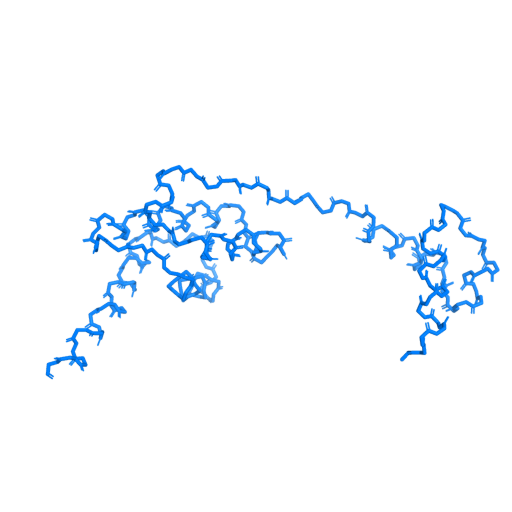 A 1 137 ? -25.731 11.236 7.804 1.00 40.84 137 GLU A N 1
ATOM 1105 C CA . GLU A 1 137 ? -26.948 11.931 7.361 1.00 40.84 137 GLU A CA 1
ATOM 1106 C C . GLU A 1 137 ? -27.862 11.056 6.491 1.00 40.84 137 GLU A C 1
ATOM 1108 O O . GLU A 1 137 ? -29.072 11.211 6.551 1.00 40.84 137 GLU A O 1
ATOM 1113 N N . GLU A 1 138 ? -27.332 10.074 5.754 1.00 41.03 138 GLU A N 1
ATOM 1114 C CA . GLU A 1 138 ? -28.154 9.161 4.932 1.00 41.03 138 GLU A CA 1
ATOM 1115 C C . GLU A 1 138 ? -28.933 8.100 5.742 1.00 41.03 138 GLU A C 1
ATOM 1117 O O . GLU A 1 138 ? -29.672 7.302 5.166 1.00 41.03 138 GLU A O 1
ATOM 1122 N N . VAL A 1 139 ? -28.762 8.054 7.069 1.00 45.06 139 VAL A N 1
ATOM 1123 C CA . VAL A 1 139 ? -29.397 7.060 7.960 1.00 45.06 139 VAL A CA 1
ATOM 1124 C C . VAL A 1 139 ? -30.400 7.706 8.936 1.00 45.06 139 VAL A C 1
ATOM 1126 O O . VAL A 1 139 ? -30.968 7.000 9.768 1.00 45.06 139 VAL A O 1
ATOM 1129 N N . ASN A 1 140 ? -30.656 9.016 8.822 1.00 37.78 140 ASN A N 1
ATOM 1130 C CA . ASN A 1 140 ? -31.687 9.723 9.595 1.00 37.78 140 ASN A CA 1
ATOM 1131 C C . ASN A 1 140 ? -32.864 10.160 8.722 1.00 37.78 140 ASN A C 1
ATOM 1133 O O . ASN A 1 140 ? -32.620 10.804 7.680 1.00 37.78 140 ASN A O 1
#

pLDDT: mean 76.8, std 13.41, range [37.78, 95.31]

Foldseek 3Di:
DDPVLVVLLVVQLPDPDDDQVSCVVNVHDPVRSVVVSCVVVPPLPQPDDDADPLLVQQAPPVLLVVLSVCCSVVVAPVVLSVLLSVLSNVLCVVVVDHDYNVLSVVLVCVCVVVVPNDDDSVVSNVVSVVVVVVVVVVVD

Radius of gyration: 22.52 Å; chains: 1; bounding box: 55×37×55 Å

Sequence (140 aa):
MSKAKLEKLINVVSKKNPSDKDLQKMGLSRADFDNYRRNIMSKKKSYNRIMSDEEKKVITTEAFGYLVKLVNSNTITSHHFENMINISTQFCKITRRKASKKMIDDILDFVVFSGMDKLPNKDAMEFLSMQESVKFEEVN

Secondary structure (DSSP, 8-state):
--HHHHHHHHHHHSSSS--HHHHHTTT--HHHHHHHHHHHHS------PPPPTTHHHHB-HHHHHHHHHHHHTTSS-HHHHHHHHHHHHHHHHHHS-PBPHHHHHHHHHHHHHTT-SS--HHHHHHHHHHHHHHHHHTT-